Protein AF-A0AAP6SKC6-F1 (afdb_monomer_lite)

Secondary structure (DSSP, 8-state):
-HHHHHHHHHHHHHHHHHHHHHHT-------------HHHHHHHHHHHHHHHHHHHHHHHHHHHHHTHHHHTT-PPPGGGS-GGGS--TTGGGT--EEEE-SSS-EEEEETTEEEEE-TTSSSEEE--TTSPSSTTTT-EEEEEE-TTS-EEEEESS-EEEEETTEEE------

Radius of gyration: 33.11 Å; chains: 1; bounding box: 62×35×90 Å

Sequence (174 aa):
MTTLIALIYPIFEYCVSFRIQVILRPKFIINMKPKKHKKWKWLHKWAGLLVSVFMLLFCLSGIILNHRDTFSLFNIDRSCLPSSYKLKNYNYGIIRGTLPLDKDRILAYGSCGVWLTDSVFSNSYDFNAGLPTGIDRRNVRNIIKDQSGQIWCATTYDLYKFNDSVIITEVVES

Foldseek 3Di:
DVVVVVVCVVVVVVVVVVVVVVVPDPPPVPPPPPDPPVVVVVCCVVVVVVVVVVVVVVVVVVVCVVPVVVCLVPDDDLVPPPPVSDDDPCPPFQFDDWDDPDPFWIWTAAQQAIWIAGPVRPDIHDLCAAQDRHSQSRGWPDWDQDPVRWIWTDGPPAIWTDDPRHTHGPPPDD

Structure (mmCIF, N/CA/C/O backbone):
data_AF-A0AAP6SKC6-F1
#
_entry.id   AF-A0AAP6SKC6-F1
#
loop_
_atom_site.group_PDB
_atom_site.id
_atom_site.type_symbol
_atom_site.label_atom_id
_atom_site.label_alt_id
_atom_site.label_comp_id
_atom_site.label_asym_id
_atom_site.label_entity_id
_atom_site.label_seq_id
_atom_site.pdbx_PDB_ins_code
_atom_site.Cartn_x
_atom_site.Cartn_y
_atom_site.Cartn_z
_atom_site.occupancy
_atom_site.B_iso_or_equiv
_atom_site.auth_seq_id
_atom_site.auth_comp_id
_atom_site.auth_asym_id
_atom_site.auth_atom_id
_atom_site.pdbx_PDB_model_num
ATOM 1 N N . MET A 1 1 ? -30.746 15.863 -61.918 1.00 54.41 1 MET A N 1
ATOM 2 C CA . MET A 1 1 ? -29.494 15.358 -62.536 1.00 54.41 1 MET A CA 1
ATOM 3 C C . MET A 1 1 ? -28.424 16.432 -62.753 1.00 54.41 1 MET A C 1
ATOM 5 O O . MET A 1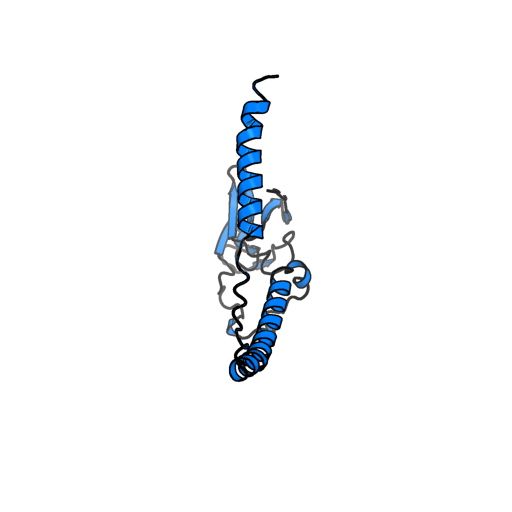 1 ? -27.263 16.072 -62.858 1.00 54.41 1 MET A O 1
ATOM 9 N N . THR A 1 2 ? -28.752 17.726 -62.775 1.00 53.84 2 THR A N 1
ATOM 10 C CA . THR A 1 2 ? -27.794 18.822 -63.030 1.00 53.84 2 THR A CA 1
ATOM 11 C C . THR A 1 2 ? -26.950 19.244 -61.818 1.00 53.84 2 THR A C 1
ATOM 13 O O . THR A 1 2 ? -25.847 19.747 -61.993 1.00 53.84 2 THR A O 1
ATOM 16 N N . THR A 1 3 ? -27.401 18.987 -60.588 1.00 53.28 3 THR A N 1
ATOM 17 C CA . THR A 1 3 ? -26.686 19.376 -59.354 1.00 53.28 3 THR A CA 1
ATOM 18 C C . THR A 1 3 ? -25.550 18.427 -58.957 1.00 53.28 3 THR A C 1
ATOM 20 O O . THR A 1 3 ? -24.603 18.854 -58.305 1.00 53.28 3 THR A O 1
ATOM 23 N N . LEU A 1 4 ? -25.589 17.160 -59.388 1.00 52.41 4 LEU A N 1
ATOM 24 C CA . LEU A 1 4 ? -24.537 16.180 -59.078 1.00 52.41 4 LEU A CA 1
ATOM 25 C C . LEU A 1 4 ? -23.256 16.412 -59.904 1.00 52.41 4 LEU A C 1
ATOM 27 O O . LEU A 1 4 ? -22.156 16.153 -59.429 1.00 52.41 4 LEU A O 1
ATOM 31 N N . ILE A 1 5 ? -23.394 16.935 -61.127 1.00 58.62 5 ILE A N 1
ATOM 32 C CA . ILE A 1 5 ? -22.270 17.197 -62.043 1.00 58.62 5 ILE A CA 1
ATOM 33 C C . ILE A 1 5 ? -21.443 18.403 -61.562 1.00 58.62 5 ILE A C 1
ATOM 35 O O . ILE A 1 5 ? -20.216 18.379 -61.647 1.00 58.62 5 ILE A O 1
ATOM 39 N N . ALA A 1 6 ? -22.091 19.415 -60.971 1.00 57.06 6 ALA A N 1
ATOM 40 C CA . ALA A 1 6 ? -21.430 20.621 -60.464 1.00 57.06 6 ALA A CA 1
ATOM 41 C C . ALA A 1 6 ? -20.517 20.370 -59.246 1.00 57.06 6 ALA A C 1
ATOM 43 O O . ALA A 1 6 ? -19.556 21.107 -59.043 1.00 57.06 6 ALA A O 1
ATOM 44 N N . LEU A 1 7 ? -20.778 19.321 -58.456 1.00 58.72 7 LEU A N 1
ATOM 45 C CA . LEU A 1 7 ? -19.955 18.972 -57.289 1.00 58.72 7 LEU A CA 1
ATOM 46 C C . LEU A 1 7 ? -18.728 18.116 -57.643 1.00 58.72 7 LEU A C 1
ATOM 48 O O . LEU A 1 7 ? -17.738 18.140 -56.916 1.00 58.72 7 LEU A O 1
ATOM 52 N N . ILE A 1 8 ? -18.764 17.380 -58.757 1.00 60.00 8 ILE A N 1
ATOM 53 C CA . ILE A 1 8 ? -17.690 16.448 -59.147 1.00 60.00 8 ILE A CA 1
ATOM 54 C C . ILE A 1 8 ? -16.647 17.130 -60.048 1.00 60.00 8 ILE A C 1
ATOM 56 O O . ILE A 1 8 ? -15.460 16.806 -59.977 1.00 60.00 8 ILE A O 1
ATOM 60 N N . TYR A 1 9 ? -17.058 18.117 -60.849 1.00 62.03 9 TYR A N 1
ATOM 61 C CA . TYR A 1 9 ? -16.176 18.839 -61.772 1.00 62.03 9 TYR A CA 1
ATOM 62 C C . TYR A 1 9 ? -14.939 19.497 -61.113 1.00 62.03 9 TYR A C 1
ATOM 64 O O . TYR A 1 9 ? -13.833 19.275 -61.613 1.00 62.03 9 TYR A O 1
ATOM 72 N N . PRO A 1 10 ? -15.043 20.214 -59.969 1.00 59.56 10 PRO A N 1
ATOM 73 C CA . PRO A 1 10 ? -13.865 20.826 -59.342 1.00 59.56 10 PRO A CA 1
ATOM 74 C C . PRO A 1 10 ? -12.892 19.791 -58.753 1.00 59.56 10 PRO A C 1
ATOM 76 O O . PRO A 1 10 ? -11.689 20.036 -58.691 1.00 59.56 10 PRO A O 1
ATOM 79 N N . ILE A 1 11 ? -13.385 18.609 -58.366 1.00 62.16 11 ILE A N 1
ATOM 80 C CA . ILE A 1 11 ? -12.558 17.510 -57.843 1.00 62.16 11 ILE A CA 1
ATOM 81 C C . ILE A 1 11 ? -11.760 16.862 -58.984 1.00 62.16 11 ILE A C 1
ATOM 83 O O . ILE A 1 11 ? -10.587 16.525 -58.814 1.00 62.16 11 ILE A O 1
ATOM 87 N N . PHE A 1 12 ? -12.368 16.731 -60.166 1.00 60.50 12 PHE A N 1
ATOM 88 C CA . PHE A 1 12 ? -11.711 16.163 -61.341 1.00 60.50 12 PHE A CA 1
ATOM 89 C C . PHE A 1 12 ? -10.598 17.077 -61.883 1.00 60.50 12 PHE A C 1
ATOM 91 O O . PHE A 1 12 ? -9.500 16.589 -62.154 1.00 60.50 12 PHE A O 1
ATOM 98 N N . GLU A 1 13 ? -10.813 18.398 -61.951 1.00 60.50 13 GLU A N 1
ATOM 99 C CA . GLU A 1 13 ? -9.753 19.351 -62.330 1.00 60.50 13 GLU A CA 1
ATOM 100 C C . GLU A 1 13 ? -8.590 19.369 -61.327 1.00 60.50 13 GLU A C 1
ATOM 102 O O . GLU A 1 13 ? -7.424 19.351 -61.735 1.00 60.50 13 GLU A O 1
ATOM 107 N N . TYR A 1 14 ? -8.879 19.316 -60.021 1.00 58.94 14 TYR A N 1
ATOM 108 C CA . TYR A 1 14 ? -7.837 19.216 -58.994 1.00 58.94 14 TYR A CA 1
ATOM 109 C C . TYR A 1 14 ? -7.018 17.925 -59.128 1.00 58.94 14 TYR A C 1
ATOM 111 O O . TYR A 1 14 ? -5.787 17.961 -59.052 1.00 58.94 14 TYR A O 1
ATOM 119 N N . CYS A 1 15 ? -7.670 16.786 -59.382 1.00 53.88 15 CYS A N 1
ATOM 120 C CA . CYS A 1 15 ? -6.984 15.508 -59.572 1.00 53.88 15 CYS A CA 1
ATOM 121 C C . CYS A 1 15 ? -6.108 15.481 -60.832 1.00 53.88 15 CYS A C 1
ATOM 123 O O . CYS A 1 15 ? -5.000 14.939 -60.786 1.00 53.88 15 CYS A O 1
ATOM 125 N N . VAL A 1 16 ? -6.561 16.064 -61.947 1.00 59.59 16 VAL A N 1
ATOM 126 C CA . VAL A 1 16 ? -5.786 16.111 -63.199 1.00 59.59 16 VAL A CA 1
ATOM 127 C C . VAL A 1 16 ? -4.598 17.071 -63.075 1.00 59.59 16 VAL A C 1
ATOM 129 O O . VAL A 1 16 ? -3.480 16.706 -63.447 1.00 59.59 16 VAL A O 1
ATOM 132 N N . SER A 1 17 ? -4.792 18.244 -62.466 1.00 57.12 17 SER A N 1
ATOM 133 C CA . SER A 1 17 ? -3.724 19.227 -62.231 1.00 57.12 17 SER A CA 1
ATOM 134 C C . SER A 1 17 ? -2.630 18.688 -61.295 1.00 57.12 17 SER A C 1
ATOM 136 O O . SER A 1 17 ? -1.434 18.800 -61.586 1.00 57.12 17 SER A O 1
ATOM 138 N N . PHE A 1 18 ? -3.017 17.978 -60.226 1.00 53.81 18 PHE A N 1
ATOM 139 C CA . PHE A 1 18 ? -2.068 17.340 -59.307 1.00 53.81 18 PHE A CA 1
ATOM 140 C C . PHE A 1 18 ? -1.252 16.229 -59.987 1.00 53.81 18 PHE A C 1
ATOM 142 O O . PHE A 1 18 ? -0.050 16.090 -59.747 1.00 53.81 18 PHE A O 1
ATOM 149 N N . ARG A 1 19 ? -1.865 15.461 -60.899 1.00 51.81 19 ARG A N 1
ATOM 150 C CA . ARG A 1 19 ? -1.170 14.397 -61.640 1.00 51.81 19 ARG A CA 1
ATOM 151 C C . ARG A 1 19 ? -0.136 14.952 -62.624 1.00 51.81 19 ARG A C 1
ATOM 153 O O . ARG A 1 19 ? 0.941 14.372 -62.752 1.00 51.81 19 ARG A O 1
ATOM 160 N N . ILE A 1 20 ? -0.419 16.086 -63.267 1.00 51.53 20 ILE A N 1
ATOM 161 C CA . ILE A 1 20 ? 0.504 16.734 -64.213 1.00 51.53 20 ILE A CA 1
ATOM 162 C C . ILE A 1 20 ? 1.726 17.317 -63.482 1.00 51.53 20 ILE A C 1
ATOM 164 O O . ILE A 1 20 ? 2.854 17.148 -63.947 1.00 51.53 20 ILE A O 1
ATOM 168 N N . GLN A 1 21 ? 1.545 17.906 -62.293 1.00 52.56 21 GLN A N 1
ATOM 169 C CA . GLN A 1 21 ? 2.666 18.413 -61.485 1.00 52.56 21 GLN A CA 1
ATOM 170 C C . GLN A 1 21 ? 3.590 17.304 -60.950 1.00 52.56 21 GLN A C 1
ATOM 172 O O . GLN A 1 21 ? 4.793 17.523 -60.803 1.00 52.56 21 GLN A O 1
ATOM 177 N N . VAL A 1 22 ? 3.065 16.104 -60.680 1.00 56.09 22 VAL A N 1
ATOM 178 C CA . VAL A 1 22 ? 3.879 14.954 -60.240 1.00 56.09 22 VAL A CA 1
ATOM 179 C C . VAL A 1 22 ? 4.682 14.348 -61.398 1.00 56.09 22 VAL A C 1
ATOM 181 O O . VAL A 1 22 ? 5.819 13.925 -61.192 1.00 56.09 22 VAL A O 1
ATOM 184 N N . ILE A 1 23 ? 4.133 14.347 -62.618 1.00 57.78 23 ILE A N 1
ATOM 185 C CA . ILE A 1 23 ? 4.792 13.799 -63.818 1.00 57.78 23 ILE A CA 1
ATOM 186 C C . ILE A 1 23 ? 5.900 14.731 -64.338 1.00 57.78 23 ILE A C 1
ATOM 188 O O . ILE A 1 23 ? 6.927 14.250 -64.814 1.00 57.78 23 ILE A O 1
ATOM 192 N N . LEU A 1 24 ? 5.738 16.051 -64.191 1.00 54.97 24 LEU A N 1
ATOM 193 C CA . LEU A 1 24 ? 6.704 17.063 -64.638 1.00 54.97 24 LEU A CA 1
ATOM 194 C C . LEU A 1 24 ? 7.672 17.537 -63.542 1.00 54.97 24 LEU A C 1
ATOM 196 O O . LEU A 1 24 ? 8.285 18.595 -63.685 1.00 54.97 24 LEU A O 1
ATOM 200 N N . ARG A 1 25 ? 7.870 16.783 -62.450 1.00 49.91 25 ARG A N 1
ATOM 201 C CA . ARG A 1 25 ? 9.004 17.084 -61.563 1.00 49.91 25 ARG A CA 1
ATOM 202 C C . ARG A 1 25 ? 10.304 16.724 -62.287 1.00 49.91 25 ARG A C 1
ATOM 204 O O . ARG A 1 25 ? 10.517 15.538 -62.557 1.00 49.91 25 ARG A O 1
ATOM 211 N N . PRO A 1 26 ? 11.217 17.680 -62.548 1.00 55.91 26 PRO A N 1
ATOM 212 C CA . PRO A 1 26 ? 12.560 17.314 -62.958 1.00 55.91 26 PRO A CA 1
ATOM 213 C C . PRO A 1 26 ? 13.133 16.418 -61.860 1.00 55.91 26 PRO A C 1
ATOM 215 O O . PRO A 1 26 ? 13.166 16.797 -60.685 1.00 55.91 26 PRO A O 1
ATOM 218 N N . LYS A 1 27 ? 13.553 15.204 -62.230 1.00 55.91 27 LYS A N 1
ATOM 219 C CA . LYS A 1 27 ? 14.368 14.354 -61.362 1.00 55.91 27 LYS A CA 1
ATOM 220 C C . LYS A 1 27 ? 15.713 15.051 -61.202 1.00 55.91 27 LYS A C 1
ATOM 222 O O . LYS A 1 27 ? 16.679 14.728 -61.885 1.00 55.91 27 LYS A O 1
ATOM 227 N N . PHE A 1 28 ? 15.766 16.035 -60.311 1.00 54.19 28 PHE A N 1
ATOM 228 C CA . PHE A 1 28 ? 17.013 16.541 -59.773 1.00 54.19 28 PHE A CA 1
ATOM 229 C C . PHE A 1 28 ? 17.596 15.385 -58.961 1.00 54.19 28 PHE A C 1
ATOM 231 O O . PHE A 1 28 ? 17.288 15.195 -57.786 1.00 54.19 28 PHE A O 1
ATOM 238 N N . ILE A 1 29 ? 18.355 14.521 -59.634 1.00 58.75 29 ILE A N 1
ATOM 239 C CA . ILE A 1 29 ? 19.149 13.485 -58.988 1.00 58.75 29 ILE A CA 1
ATOM 240 C C . ILE A 1 29 ? 20.267 14.242 -58.284 1.00 58.75 29 ILE A C 1
ATOM 242 O O . ILE A 1 29 ? 21.326 14.514 -58.845 1.00 58.75 29 ILE A O 1
ATOM 246 N N . ILE A 1 30 ? 19.997 14.648 -57.047 1.00 60.38 30 ILE A N 1
ATOM 247 C CA . ILE A 1 30 ? 21.027 15.147 -56.153 1.00 60.38 30 ILE A CA 1
ATOM 248 C C . ILE A 1 30 ? 21.943 13.946 -55.912 1.00 60.38 30 ILE A C 1
ATOM 250 O O . ILE A 1 30 ? 21.578 13.009 -55.203 1.00 60.38 30 ILE A O 1
ATOM 254 N N . ASN A 1 31 ? 23.118 13.930 -56.541 1.00 52.91 31 ASN A N 1
ATOM 255 C CA . ASN A 1 31 ? 24.135 12.915 -56.284 1.00 52.91 31 ASN A CA 1
ATOM 256 C C . ASN A 1 31 ? 24.775 13.200 -54.917 1.00 52.91 31 ASN A C 1
ATOM 258 O O . ASN A 1 31 ? 25.901 13.686 -54.808 1.00 52.91 31 ASN A O 1
ATOM 262 N N . MET A 1 32 ? 24.020 12.955 -53.847 1.00 57.12 32 MET A N 1
ATOM 263 C CA . MET A 1 32 ? 24.547 12.978 -52.493 1.00 57.12 32 MET A CA 1
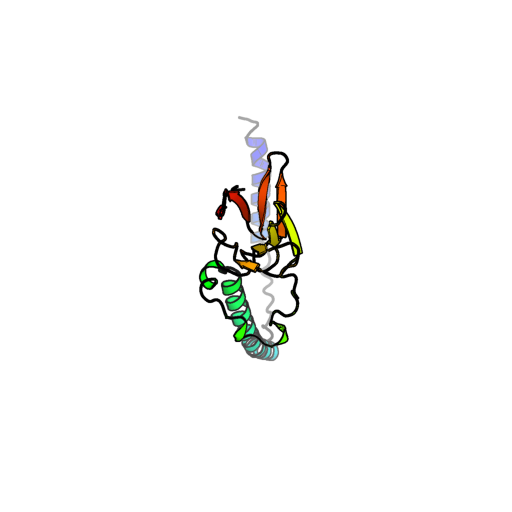ATOM 264 C C . MET A 1 32 ? 25.358 11.699 -52.306 1.00 57.12 32 MET A C 1
ATOM 266 O O . MET A 1 32 ? 24.814 10.657 -51.946 1.00 57.12 32 MET A O 1
ATOM 270 N N . LYS A 1 33 ? 26.676 11.758 -52.535 1.00 53.25 33 LYS A N 1
ATOM 271 C CA . LYS A 1 33 ? 27.573 10.701 -52.047 1.00 53.25 33 LYS A CA 1
ATOM 272 C C . LYS A 1 33 ? 27.327 10.572 -50.537 1.00 53.25 33 LYS A C 1
ATOM 274 O O . LYS A 1 33 ? 27.585 11.545 -49.821 1.00 53.25 33 LYS A O 1
ATOM 279 N N . PRO A 1 34 ? 26.829 9.433 -50.019 1.00 61.06 34 PRO A N 1
ATOM 280 C CA . PRO A 1 34 ? 26.521 9.323 -48.603 1.00 61.06 34 PRO A CA 1
ATOM 281 C C . PRO A 1 34 ? 27.821 9.503 -47.824 1.00 61.06 34 PRO A C 1
ATOM 283 O O . PRO A 1 34 ? 28.754 8.702 -47.953 1.00 61.06 34 PRO A O 1
ATOM 286 N N . LYS A 1 35 ? 27.914 10.573 -47.025 1.00 62.72 35 LYS A N 1
ATOM 287 C CA . LYS A 1 35 ? 29.046 10.753 -46.117 1.00 62.72 35 LYS A CA 1
ATOM 288 C C . LYS A 1 35 ? 29.058 9.543 -45.185 1.00 62.72 35 LYS A C 1
ATOM 290 O O . LYS A 1 35 ? 28.139 9.324 -44.399 1.00 62.72 35 LYS A O 1
ATOM 295 N N . LYS A 1 36 ? 30.087 8.698 -45.296 1.00 62.66 36 LYS A N 1
ATOM 296 C CA . LYS A 1 36 ? 30.269 7.550 -44.402 1.00 62.66 36 LYS A CA 1
ATOM 297 C C . LYS A 1 36 ? 30.627 8.084 -43.016 1.00 62.66 36 LYS A C 1
ATOM 299 O O . LYS A 1 36 ? 31.800 8.236 -42.688 1.00 62.66 36 LYS A O 1
ATOM 304 N N . HIS A 1 37 ? 29.620 8.347 -42.188 1.00 73.75 37 HIS A N 1
ATOM 305 C CA . HIS A 1 37 ? 29.786 8.754 -40.794 1.00 73.75 37 HIS A CA 1
ATOM 306 C C . HIS A 1 37 ? 30.254 7.563 -39.931 1.00 73.75 37 HIS A C 1
ATOM 308 O O . HIS A 1 37 ? 29.538 7.080 -39.057 1.00 73.75 37 HIS A O 1
ATOM 314 N N . LYS A 1 38 ? 31.465 7.044 -40.195 1.00 78.88 38 LYS A N 1
ATOM 315 C CA . LYS A 1 38 ? 32.031 5.862 -39.518 1.00 78.88 38 LYS A CA 1
ATOM 316 C C . LYS A 1 38 ? 32.097 6.041 -37.997 1.00 78.88 38 LYS A C 1
ATOM 318 O O . LYS A 1 38 ? 31.750 5.113 -37.278 1.00 78.88 38 LYS A O 1
ATOM 323 N N . LYS A 1 39 ? 32.471 7.237 -37.520 1.00 86.06 39 LYS A N 1
ATOM 324 C CA . LYS A 1 39 ? 32.511 7.565 -36.083 1.00 86.06 39 LYS A CA 1
ATOM 325 C C . LYS A 1 39 ? 31.126 7.479 -35.433 1.00 86.06 39 LYS A C 1
ATOM 327 O O . LYS A 1 39 ? 30.996 6.866 -34.385 1.00 86.06 39 LYS A O 1
ATOM 332 N N . TRP A 1 40 ? 30.090 8.002 -36.093 1.00 88.12 40 TRP A N 1
ATOM 333 C CA . TRP A 1 40 ? 28.707 7.914 -35.609 1.00 88.12 40 TRP A CA 1
ATOM 334 C C . TRP A 1 40 ? 28.190 6.481 -35.586 1.00 88.12 40 TRP A C 1
ATOM 336 O O . TRP A 1 40 ? 27.547 6.091 -34.624 1.00 88.12 40 TRP A O 1
ATOM 346 N N . LYS A 1 41 ? 28.510 5.673 -36.603 1.00 86.69 41 LYS A N 1
ATOM 347 C CA . LYS A 1 41 ? 28.156 4.246 -36.607 1.00 86.69 41 LYS A CA 1
ATOM 348 C C . LYS A 1 41 ? 28.850 3.480 -35.481 1.00 86.69 41 LYS A C 1
ATOM 350 O O . LYS A 1 41 ? 28.227 2.631 -34.858 1.00 86.69 41 LYS A O 1
ATOM 355 N N . TRP A 1 42 ? 30.121 3.781 -35.218 1.00 91.00 42 TRP A N 1
ATOM 356 C CA . TRP A 1 42 ? 30.877 3.171 -34.124 1.00 91.00 42 TRP A CA 1
ATOM 357 C C . TRP A 1 42 ? 30.320 3.584 -32.755 1.00 91.00 42 TRP A C 1
ATOM 359 O O . TRP A 1 42 ? 30.044 2.716 -31.933 1.00 91.00 42 TRP A O 1
ATOM 369 N N . LEU A 1 43 ? 30.067 4.882 -32.551 1.00 93.75 43 LEU A N 1
ATOM 370 C CA . LEU A 1 43 ? 29.453 5.401 -31.329 1.00 93.75 43 LEU A CA 1
ATOM 371 C C . LEU A 1 43 ? 28.059 4.806 -31.120 1.00 93.75 43 LEU A C 1
ATOM 373 O O . LEU A 1 43 ? 27.796 4.261 -30.060 1.00 93.75 43 LEU A O 1
ATOM 377 N N . HIS A 1 44 ? 27.191 4.843 -32.134 1.00 93.38 44 HIS A N 1
ATOM 378 C CA . HIS A 1 44 ? 25.850 4.263 -32.060 1.00 93.38 44 HIS A CA 1
ATOM 379 C C . HIS A 1 44 ? 25.894 2.765 -31.743 1.00 93.38 44 HIS A C 1
ATOM 381 O O . HIS A 1 44 ? 25.111 2.304 -30.923 1.00 93.38 44 HIS A O 1
ATOM 387 N N . LYS A 1 45 ? 26.834 2.009 -32.329 1.00 92.12 45 LYS A N 1
ATOM 388 C CA . LYS A 1 45 ? 26.983 0.576 -32.051 1.00 92.12 45 LYS A CA 1
ATOM 389 C C . LYS A 1 45 ? 27.320 0.313 -30.581 1.00 92.12 45 LYS A C 1
ATOM 391 O O . LYS A 1 45 ? 26.662 -0.509 -29.958 1.00 92.12 45 LYS A O 1
ATOM 396 N N . TRP A 1 46 ? 28.329 0.986 -30.029 1.00 96.00 46 TRP A N 1
ATOM 397 C CA . TRP A 1 46 ? 28.799 0.696 -28.669 1.00 96.00 46 TRP A CA 1
ATOM 398 C C . TRP A 1 46 ? 27.979 1.393 -27.583 1.00 96.00 4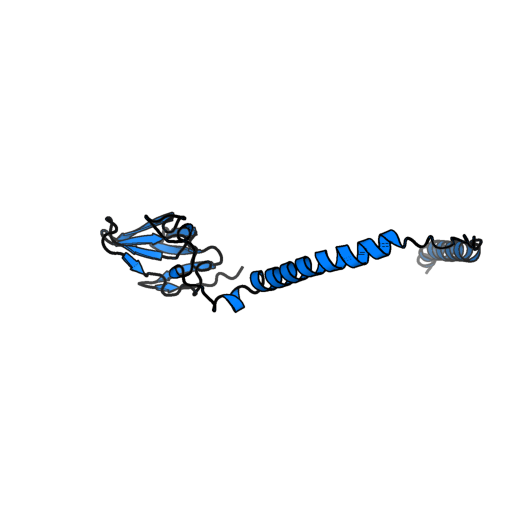6 TRP A C 1
ATOM 400 O O . TRP A 1 46 ? 27.622 0.759 -26.594 1.00 96.00 46 TRP A O 1
ATOM 410 N N . ALA A 1 47 ? 27.614 2.661 -27.783 1.00 95.00 47 ALA A N 1
ATOM 411 C CA . ALA A 1 47 ? 26.714 3.369 -26.876 1.00 95.00 47 ALA A CA 1
ATOM 412 C C . ALA A 1 47 ? 25.312 2.751 -26.906 1.00 95.00 47 ALA A C 1
ATOM 414 O O . ALA A 1 47 ? 24.715 2.550 -25.857 1.00 95.00 47 ALA A O 1
ATOM 415 N N . GLY A 1 48 ? 24.812 2.382 -28.090 1.00 94.88 48 GLY A N 1
ATOM 416 C CA . GLY A 1 48 ? 23.541 1.678 -28.236 1.00 94.88 48 GLY A CA 1
ATOM 417 C C . GLY A 1 48 ? 23.560 0.307 -27.570 1.00 94.88 48 GLY A C 1
ATOM 418 O O . GLY A 1 48 ? 22.597 -0.028 -26.897 1.00 94.88 48 GLY A O 1
ATOM 419 N N . LEU A 1 49 ? 24.662 -0.449 -27.669 1.00 95.69 49 LEU A N 1
ATOM 420 C CA . LEU A 1 49 ? 24.806 -1.718 -26.951 1.00 95.69 49 LEU A CA 1
ATOM 421 C C . LEU A 1 49 ? 24.729 -1.511 -25.432 1.00 95.69 49 LEU A C 1
ATOM 423 O O . LEU A 1 49 ? 23.934 -2.177 -24.774 1.00 95.69 49 LEU A O 1
ATOM 427 N N . LEU A 1 50 ? 25.478 -0.549 -24.884 1.00 95.94 50 LEU A N 1
ATOM 428 C CA . LEU A 1 50 ? 25.426 -0.223 -23.456 1.00 95.94 50 LEU A CA 1
ATOM 429 C C . LEU A 1 50 ? 24.012 0.197 -23.020 1.00 95.94 50 LEU A C 1
ATOM 431 O O . LEU A 1 50 ? 23.467 -0.356 -22.069 1.00 95.94 50 LEU A O 1
ATOM 435 N N . VAL A 1 51 ? 23.397 1.139 -23.741 1.00 96.44 51 VAL A N 1
ATOM 436 C CA . VAL A 1 51 ? 22.040 1.630 -23.452 1.00 96.44 51 VAL A CA 1
ATOM 437 C C . VAL A 1 51 ? 21.003 0.517 -23.598 1.00 96.44 51 VAL A C 1
ATOM 439 O O . VAL A 1 51 ? 20.071 0.463 -22.804 1.00 96.44 51 VAL A O 1
ATOM 442 N N . SER A 1 52 ? 21.166 -0.397 -24.558 1.00 96.56 52 SER A N 1
ATOM 443 C CA . SER A 1 52 ? 20.229 -1.504 -24.776 1.00 96.56 52 SER A CA 1
ATOM 444 C C . SER A 1 52 ? 20.161 -2.459 -23.588 1.00 96.56 52 SER A C 1
ATOM 446 O O . SER A 1 52 ? 19.075 -2.926 -23.263 1.00 96.56 52 SER A O 1
ATOM 448 N N . VAL A 1 53 ? 21.280 -2.689 -22.888 1.00 96.50 53 VAL A N 1
ATOM 449 C CA . VAL A 1 53 ? 21.299 -3.508 -21.667 1.00 96.50 53 VAL A CA 1
ATOM 450 C C . VAL A 1 53 ? 20.462 -2.848 -20.573 1.00 96.50 53 VAL A C 1
ATOM 452 O O . VAL A 1 53 ? 19.595 -3.496 -19.990 1.00 96.50 53 VAL A O 1
ATOM 455 N N . PHE A 1 54 ? 20.656 -1.548 -20.331 1.00 96.50 54 PHE A N 1
ATOM 456 C CA . PHE A 1 54 ? 19.839 -0.815 -19.360 1.00 96.50 54 PHE A CA 1
ATOM 457 C C . PHE A 1 54 ? 18.369 -0.762 -19.780 1.00 96.50 54 PHE A C 1
ATOM 459 O O . PHE A 1 54 ? 17.498 -1.011 -18.953 1.00 96.50 54 PHE A O 1
ATOM 466 N N . MET A 1 55 ? 18.081 -0.510 -21.058 1.00 96.62 55 MET A N 1
ATOM 467 C CA . MET A 1 55 ? 16.712 -0.517 -21.577 1.00 96.62 55 MET A CA 1
ATOM 468 C C . MET A 1 55 ? 16.033 -1.869 -21.380 1.00 96.62 55 MET A C 1
ATOM 470 O O . MET A 1 55 ? 14.887 -1.901 -20.953 1.00 96.62 55 MET A O 1
ATOM 474 N N . LEU A 1 56 ? 16.733 -2.983 -21.607 1.00 96.94 56 LEU A N 1
ATOM 475 C CA . LEU A 1 56 ? 16.183 -4.317 -21.379 1.00 96.94 56 LEU A CA 1
ATOM 476 C C . LEU A 1 56 ? 15.833 -4.533 -19.901 1.00 96.94 56 LEU A C 1
ATOM 478 O O . LEU A 1 56 ? 14.743 -5.019 -19.605 1.00 96.94 56 LEU A O 1
ATOM 482 N N . LEU A 1 57 ? 16.705 -4.118 -18.975 1.00 95.88 57 LEU A N 1
ATOM 483 C CA . LEU A 1 57 ? 16.422 -4.177 -17.536 1.00 95.88 57 LEU A CA 1
ATOM 484 C C . LEU A 1 57 ? 15.212 -3.314 -17.149 1.00 95.88 57 LEU A C 1
ATOM 486 O O . LEU A 1 57 ? 14.379 -3.759 -16.363 1.00 95.88 57 LEU A O 1
ATOM 490 N N . PHE A 1 58 ? 15.085 -2.113 -17.721 1.00 94.75 58 PHE A N 1
ATOM 491 C CA . PHE A 1 58 ? 13.930 -1.235 -17.509 1.00 94.75 58 PHE A CA 1
ATOM 492 C C . PHE A 1 58 ? 12.637 -1.804 -18.103 1.00 94.75 58 PHE A C 1
ATOM 494 O O . PHE A 1 58 ? 11.577 -1.690 -17.495 1.00 94.75 58 PHE A O 1
ATOM 501 N N . CYS A 1 59 ? 12.697 -2.447 -19.270 1.00 95.94 59 CYS A N 1
ATOM 502 C CA . CYS A 1 59 ? 11.543 -3.135 -19.841 1.00 95.94 59 CYS A CA 1
ATOM 503 C C . CYS A 1 59 ? 11.119 -4.311 -18.961 1.00 95.94 59 CYS A C 1
ATOM 505 O O . CYS A 1 59 ? 9.933 -4.466 -18.681 1.00 95.94 59 CYS A O 1
ATOM 507 N N . LEU A 1 60 ? 12.076 -5.112 -18.485 1.00 94.69 60 LEU A N 1
ATOM 508 C CA . LEU A 1 60 ? 11.788 -6.238 -17.603 1.00 94.69 60 LEU A CA 1
ATOM 509 C C . LEU A 1 60 ? 11.193 -5.764 -16.271 1.00 94.69 60 LEU A C 1
ATOM 511 O O . LEU A 1 60 ? 10.196 -6.325 -15.822 1.00 94.69 60 LEU A O 1
ATOM 515 N N . SER A 1 61 ? 11.742 -4.704 -15.671 1.00 93.25 61 SER A N 1
ATOM 516 C CA . SER A 1 61 ? 11.170 -4.120 -14.455 1.00 93.25 61 SER A CA 1
ATOM 517 C C . SER A 1 61 ? 9.772 -3.552 -14.701 1.00 93.25 61 SER A C 1
ATOM 519 O O . SER A 1 61 ? 8.885 -3.771 -13.882 1.00 93.25 61 SER A O 1
ATOM 521 N N . GLY A 1 62 ? 9.537 -2.906 -15.846 1.00 91.56 62 GLY A N 1
ATOM 522 C CA . GLY A 1 62 ? 8.220 -2.413 -16.249 1.00 91.56 62 GLY A CA 1
ATOM 523 C C . GLY A 1 62 ? 7.183 -3.529 -16.375 1.00 91.56 62 GLY A C 1
ATOM 524 O O . GLY A 1 62 ? 6.081 -3.396 -15.852 1.00 91.56 62 GLY A O 1
ATOM 525 N N . ILE A 1 63 ? 7.545 -4.657 -16.994 1.00 91.88 63 ILE A N 1
ATOM 526 C CA . ILE A 1 63 ? 6.673 -5.838 -17.084 1.00 91.88 63 ILE A CA 1
ATOM 527 C C . ILE A 1 63 ? 6.352 -6.372 -15.682 1.00 91.88 63 ILE A C 1
ATOM 529 O O . ILE A 1 63 ? 5.184 -6.615 -15.385 1.00 91.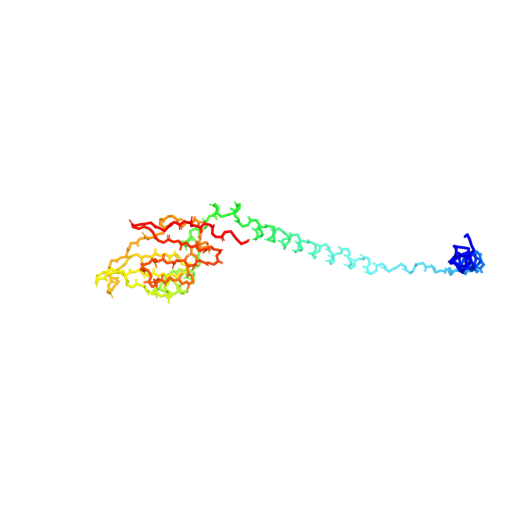88 63 ILE A O 1
ATOM 533 N N . ILE A 1 64 ? 7.359 -6.510 -14.811 1.00 90.25 64 ILE A N 1
ATOM 534 C CA . ILE A 1 64 ? 7.174 -6.997 -13.433 1.00 90.25 64 ILE A CA 1
ATOM 535 C C . ILE A 1 64 ? 6.242 -6.073 -12.638 1.00 90.25 64 ILE A C 1
ATOM 537 O O . ILE A 1 64 ? 5.334 -6.545 -11.957 1.00 90.25 64 ILE A O 1
ATOM 541 N N . LEU A 1 65 ? 6.444 -4.758 -12.740 1.00 86.62 65 LEU A N 1
ATOM 542 C CA . LEU A 1 65 ? 5.646 -3.758 -12.027 1.00 86.62 65 LEU A CA 1
ATOM 543 C C . LEU A 1 65 ? 4.208 -3.676 -12.550 1.00 86.62 65 LEU A C 1
ATOM 545 O O . LEU A 1 65 ? 3.294 -3.444 -11.763 1.00 86.62 65 LEU A O 1
ATOM 549 N N . ASN A 1 66 ? 4.004 -3.871 -13.854 1.00 88.94 66 ASN A N 1
ATOM 550 C CA . ASN A 1 66 ? 2.681 -3.819 -14.469 1.00 88.94 66 ASN A CA 1
ATOM 551 C C . ASN A 1 66 ? 1.872 -5.103 -14.222 1.00 88.94 66 ASN A C 1
ATOM 553 O O . ASN A 1 66 ? 0.677 -5.037 -13.961 1.00 88.94 66 ASN A O 1
ATOM 557 N N . HIS A 1 67 ? 2.517 -6.273 -14.226 1.00 84.75 67 HIS A N 1
ATOM 558 C CA . HIS A 1 67 ? 1.889 -7.565 -13.907 1.00 84.75 67 HIS A CA 1
ATOM 559 C C . HIS A 1 67 ? 2.011 -7.924 -12.425 1.00 84.75 67 HIS A C 1
ATOM 561 O O . HIS A 1 67 ? 2.264 -9.072 -12.053 1.00 84.75 67 HIS A O 1
ATOM 567 N N . ARG A 1 68 ? 1.822 -6.923 -11.567 1.00 81.44 68 ARG A N 1
ATOM 568 C CA . ARG A 1 68 ? 2.024 -7.018 -10.123 1.00 81.44 68 ARG A CA 1
ATOM 569 C C . ARG A 1 68 ? 1.333 -8.215 -9.479 1.00 81.44 68 ARG A C 1
ATOM 571 O O . ARG A 1 68 ? 1.916 -8.861 -8.613 1.00 81.44 68 ARG A O 1
ATOM 578 N N . ASP A 1 69 ? 0.111 -8.512 -9.899 1.00 81.31 69 ASP A N 1
ATOM 579 C CA . ASP A 1 69 ? -0.707 -9.557 -9.286 1.00 81.31 69 ASP A CA 1
ATOM 580 C C . ASP A 1 69 ? -0.093 -10.942 -9.449 1.00 81.31 69 ASP A C 1
ATOM 582 O O . ASP A 1 69 ? -0.095 -11.733 -8.508 1.00 81.31 69 ASP A O 1
ATOM 586 N N . THR A 1 70 ? 0.541 -11.207 -10.590 1.00 82.69 70 THR A N 1
ATOM 587 C CA . THR A 1 70 ? 1.260 -12.460 -10.846 1.00 82.69 70 THR A CA 1
ATOM 588 C C . THR A 1 70 ? 2.490 -12.603 -9.946 1.00 82.69 70 THR A C 1
ATOM 590 O O . THR A 1 70 ? 2.832 -13.708 -9.530 1.00 82.69 70 THR A O 1
ATOM 593 N N . PHE A 1 71 ? 3.136 -11.488 -9.595 1.00 77.81 71 PHE A N 1
ATOM 594 C CA . PHE A 1 71 ? 4.314 -11.468 -8.723 1.00 77.81 71 PHE A CA 1
ATOM 595 C C . PHE A 1 71 ? 3.977 -11.302 -7.234 1.00 77.81 71 PHE A C 1
ATOM 597 O O . PHE A 1 71 ? 4.859 -11.471 -6.394 1.00 77.81 71 PHE A O 1
ATOM 604 N N . SER A 1 72 ? 2.712 -11.042 -6.886 1.00 74.69 72 SER A N 1
ATOM 605 C CA . SER A 1 72 ? 2.248 -10.871 -5.499 1.00 74.69 72 SER A CA 1
ATOM 606 C C . SER A 1 72 ? 2.409 -12.129 -4.634 1.00 74.69 72 SER A C 1
ATOM 608 O O . SER A 1 72 ? 2.434 -12.037 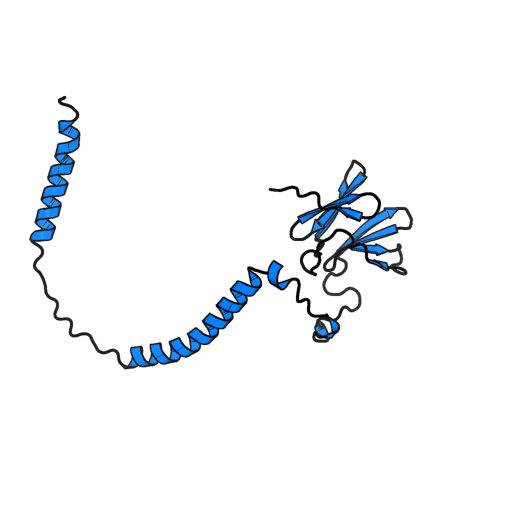-3.406 1.00 74.69 72 SER A O 1
ATOM 610 N N . LEU A 1 73 ? 2.568 -13.297 -5.266 1.00 72.38 73 LEU A N 1
ATOM 611 C CA . LEU A 1 73 ? 2.835 -14.575 -4.602 1.00 72.38 73 LEU A CA 1
ATOM 612 C C . LEU A 1 73 ? 4.244 -14.636 -3.990 1.00 72.38 73 LEU A C 1
ATOM 614 O O . LEU A 1 73 ? 4.445 -15.288 -2.967 1.00 72.38 73 LEU A O 1
ATOM 618 N N . PHE A 1 74 ? 5.216 -13.933 -4.577 1.00 74.81 74 PHE A N 1
ATOM 619 C CA . PHE A 1 74 ? 6.602 -13.921 -4.114 1.00 74.81 74 PHE A CA 1
ATOM 620 C C . PHE A 1 74 ? 6.835 -12.752 -3.149 1.00 74.81 74 PHE A C 1
ATOM 622 O O . PHE A 1 74 ? 7.512 -11.776 -3.471 1.00 74.81 74 PHE A O 1
ATOM 629 N N . ASN A 1 75 ? 6.257 -12.836 -1.948 1.00 72.94 75 ASN A N 1
ATOM 630 C CA . ASN A 1 75 ? 6.508 -11.843 -0.903 1.00 72.94 75 ASN A CA 1
ATOM 631 C C . ASN A 1 75 ? 7.871 -12.080 -0.243 1.00 72.94 75 ASN A C 1
ATOM 633 O O . ASN A 1 75 ? 8.151 -13.163 0.267 1.00 72.94 75 ASN A O 1
ATOM 637 N N . ILE A 1 76 ? 8.704 -11.041 -0.219 1.00 78.50 76 ILE A N 1
ATOM 638 C CA . ILE A 1 76 ? 9.956 -11.037 0.541 1.00 78.50 76 ILE A CA 1
ATOM 639 C C . ILE A 1 76 ? 9.617 -10.696 1.989 1.00 78.50 76 ILE A C 1
ATOM 641 O O . ILE A 1 76 ? 9.027 -9.647 2.264 1.00 78.50 76 ILE A O 1
ATOM 645 N N . ASP A 1 77 ? 10.004 -11.569 2.917 1.00 79.44 77 ASP A N 1
ATOM 646 C CA . ASP A 1 77 ? 9.849 -11.282 4.336 1.00 79.44 77 ASP A CA 1
ATOM 647 C C . ASP A 1 77 ? 10.686 -10.049 4.724 1.00 79.44 77 ASP A C 1
ATOM 649 O O . ASP A 1 77 ? 11.836 -9.874 4.312 1.00 79.44 77 ASP A O 1
ATOM 653 N N . ARG A 1 78 ? 10.107 -9.180 5.557 1.00 77.12 78 ARG A N 1
ATOM 654 C CA . ARG A 1 78 ? 10.757 -7.962 6.057 1.00 77.12 78 ARG A CA 1
ATOM 655 C C . ARG A 1 78 ? 11.991 -8.274 6.899 1.00 77.12 78 ARG A C 1
ATOM 657 O O . ARG A 1 78 ? 12.833 -7.396 7.083 1.00 77.12 78 ARG A O 1
ATOM 664 N N . SER A 1 79 ? 12.120 -9.506 7.390 1.00 81.62 79 SER A N 1
ATOM 665 C CA . SER A 1 79 ? 13.328 -9.993 8.058 1.00 81.62 79 SER A CA 1
ATOM 666 C C . SER A 1 79 ? 14.563 -9.963 7.145 1.00 81.62 79 SER A C 1
ATOM 668 O O . SER A 1 79 ? 15.658 -9.666 7.630 1.00 81.62 79 SER A O 1
ATOM 670 N N . CYS A 1 80 ? 14.377 -10.175 5.836 1.00 85.88 80 CYS A N 1
ATOM 671 C CA . CYS A 1 80 ? 15.430 -10.153 4.819 1.00 85.88 80 CYS A CA 1
ATOM 672 C C . CYS A 1 80 ? 15.791 -8.737 4.342 1.00 85.88 80 CYS A C 1
ATOM 674 O O . CYS A 1 80 ? 16.774 -8.565 3.621 1.00 85.88 80 CYS A O 1
ATOM 676 N N . LEU A 1 81 ? 15.010 -7.720 4.718 1.00 86.06 81 LEU A N 1
ATOM 677 C CA . LEU A 1 81 ? 15.254 -6.336 4.320 1.00 86.06 81 LEU A CA 1
ATOM 678 C C . LEU A 1 81 ? 16.262 -5.642 5.262 1.00 86.06 81 LEU A C 1
ATOM 680 O O . LEU A 1 81 ? 16.396 -6.023 6.433 1.00 86.06 81 LEU A O 1
ATOM 684 N N . PRO A 1 82 ? 16.962 -4.588 4.788 1.00 87.69 82 PRO A N 1
ATOM 685 C CA . PRO A 1 82 ? 17.851 -3.784 5.624 1.00 87.69 82 PRO A CA 1
ATOM 686 C C . PRO A 1 82 ? 17.149 -3.236 6.871 1.00 87.69 82 PRO A C 1
ATOM 688 O O . PRO A 1 82 ? 15.934 -3.042 6.890 1.00 87.69 82 PRO A O 1
ATOM 691 N N . SER A 1 83 ? 17.919 -2.921 7.915 1.00 84.12 83 SER A N 1
ATOM 692 C CA . SER A 1 83 ? 17.387 -2.457 9.207 1.00 84.12 83 SER A CA 1
ATOM 693 C C . SER A 1 83 ? 16.491 -1.216 9.114 1.00 84.12 83 SER A C 1
ATOM 695 O O . SER A 1 83 ? 15.593 -1.069 9.939 1.00 84.12 83 SER A O 1
ATOM 697 N N . SER A 1 84 ? 16.689 -0.366 8.104 1.00 82.44 84 SER A N 1
ATOM 698 C CA . SER A 1 84 ? 15.836 0.789 7.813 1.00 82.44 84 SER A CA 1
ATOM 699 C C . SER A 1 84 ? 14.406 0.414 7.408 1.00 82.44 84 SER A C 1
ATOM 701 O O . SER A 1 84 ? 13.502 1.204 7.618 1.00 82.44 84 SER A O 1
ATOM 703 N N . TYR A 1 85 ? 14.166 -0.789 6.886 1.00 74.69 85 TYR A N 1
ATOM 704 C CA . TYR A 1 85 ? 12.833 -1.267 6.493 1.00 74.69 85 TYR A CA 1
ATOM 705 C C . TYR A 1 85 ? 12.129 -2.058 7.602 1.00 74.69 85 TYR A C 1
ATOM 707 O O . TYR A 1 85 ? 10.999 -2.519 7.425 1.00 74.69 85 TYR A O 1
ATOM 715 N N . LYS A 1 86 ? 12.787 -2.233 8.754 1.00 81.69 86 LYS A N 1
ATOM 716 C CA . LYS A 1 86 ? 12.193 -2.912 9.904 1.00 81.69 86 LYS A CA 1
ATOM 717 C C . LYS A 1 86 ? 11.225 -1.976 10.617 1.00 81.69 86 LYS A C 1
ATOM 719 O O . LYS A 1 86 ? 11.509 -0.798 10.850 1.00 81.69 86 LYS A O 1
ATOM 724 N N . LEU A 1 87 ? 10.086 -2.538 10.999 1.00 74.75 87 LEU A N 1
ATOM 725 C CA . LEU A 1 87 ? 9.068 -1.815 11.738 1.00 74.75 87 LEU A CA 1
ATOM 726 C C . LEU A 1 87 ? 9.539 -1.583 13.174 1.00 74.75 87 LEU A C 1
ATOM 728 O O . LEU A 1 87 ? 9.844 -2.531 13.895 1.00 74.75 87 LEU A O 1
ATOM 732 N N . LYS A 1 88 ? 9.616 -0.317 13.580 1.00 77.19 88 LYS A N 1
ATOM 733 C CA . LYS A 1 88 ? 9.915 0.098 14.955 1.00 77.19 88 LYS A CA 1
ATOM 734 C C . LYS A 1 88 ? 9.000 1.259 15.312 1.00 77.19 88 LYS A C 1
ATOM 736 O O . LYS A 1 88 ? 8.909 2.210 14.540 1.00 77.19 88 LYS A O 1
ATOM 741 N N . ASN A 1 89 ? 8.341 1.186 16.468 1.00 78.12 89 ASN A N 1
ATOM 742 C CA . ASN A 1 89 ? 7.478 2.252 16.995 1.00 78.12 89 ASN A CA 1
ATOM 743 C C . ASN A 1 89 ? 6.433 2.761 15.983 1.00 78.12 89 ASN A C 1
ATOM 745 O O . ASN A 1 89 ? 6.237 3.965 15.851 1.00 78.12 89 ASN A O 1
ATOM 749 N N . TYR A 1 90 ? 5.807 1.856 15.227 1.00 77.50 90 TYR A N 1
ATOM 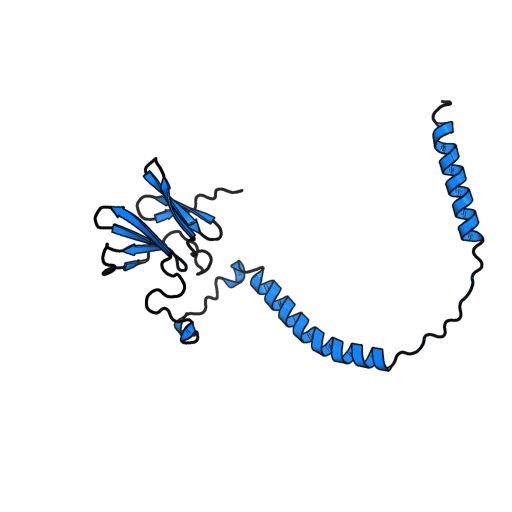750 C CA . TYR A 1 90 ? 4.780 2.204 14.235 1.00 77.50 90 TYR A CA 1
ATOM 751 C C . TYR A 1 90 ? 5.238 3.192 13.137 1.00 77.50 90 TYR A C 1
ATOM 753 O O . TYR A 1 90 ? 4.431 3.933 12.573 1.00 77.50 90 TYR A O 1
ATOM 761 N N . ASN A 1 91 ? 6.533 3.187 12.796 1.00 77.88 91 ASN A N 1
ATOM 762 C CA . ASN A 1 91 ? 7.101 3.964 11.691 1.00 77.88 91 ASN A CA 1
ATOM 763 C C . ASN A 1 91 ? 6.459 3.638 10.322 1.00 77.88 91 ASN A C 1
ATOM 765 O O . ASN A 1 91 ? 5.767 2.639 10.148 1.00 77.88 91 ASN A O 1
ATOM 769 N N . TYR A 1 92 ? 6.674 4.507 9.327 1.00 77.44 92 TYR A N 1
ATOM 770 C CA . TYR A 1 92 ? 6.172 4.336 7.948 1.00 77.44 92 TYR A CA 1
ATOM 771 C C . TYR A 1 92 ? 4.640 4.265 7.806 1.00 77.44 92 TYR A C 1
ATOM 773 O O . TYR A 1 92 ? 4.116 3.730 6.825 1.00 77.44 92 TYR A O 1
ATOM 781 N N . GLY A 1 93 ? 3.906 4.827 8.771 1.00 80.31 93 GLY A N 1
ATOM 782 C CA . GLY A 1 93 ? 2.448 4.912 8.714 1.00 80.31 93 GLY A CA 1
ATOM 783 C C . GLY A 1 93 ? 1.768 3.546 8.761 1.00 80.31 93 GLY A C 1
ATOM 784 O O . GLY A 1 93 ? 0.752 3.359 8.086 1.00 80.31 93 GLY A O 1
ATOM 785 N N . ILE A 1 94 ? 2.331 2.594 9.523 1.00 86.44 94 ILE A N 1
ATOM 786 C CA . ILE A 1 94 ? 1.651 1.326 9.850 1.00 86.44 94 ILE A CA 1
ATOM 787 C C . ILE A 1 94 ? 0.272 1.616 10.422 1.00 86.44 94 ILE A C 1
ATOM 789 O O . ILE A 1 94 ? -0.692 0.978 10.017 1.00 86.44 94 ILE A O 1
ATOM 793 N N . ILE A 1 95 ? 0.196 2.609 11.309 1.00 89.50 95 ILE A N 1
ATOM 794 C CA . ILE A 1 95 ? -1.044 3.125 11.872 1.00 89.50 95 ILE A CA 1
ATOM 795 C C . ILE A 1 95 ? -1.219 4.544 11.348 1.00 89.50 95 ILE A C 1
ATOM 797 O O . ILE A 1 95 ? -0.340 5.392 11.500 1.00 89.50 95 ILE A O 1
ATOM 801 N N . ARG A 1 96 ? -2.343 4.781 10.682 1.00 91.25 96 ARG A N 1
ATOM 802 C CA . ARG A 1 96 ? -2.750 6.087 10.156 1.00 91.25 96 ARG A CA 1
ATOM 803 C C . ARG A 1 96 ? -3.931 6.660 10.911 1.00 91.25 96 ARG A C 1
ATOM 805 O O . ARG A 1 96 ? -4.031 7.874 11.033 1.00 91.25 96 ARG A O 1
ATOM 812 N N . GLY A 1 97 ? -4.813 5.792 11.388 1.00 90.94 97 GLY A N 1
ATOM 813 C CA . GLY A 1 97 ? -6.002 6.190 12.111 1.00 90.94 97 GLY A CA 1
ATOM 814 C C . GLY A 1 97 ? -6.573 5.040 12.916 1.00 90.94 97 GLY A C 1
ATOM 815 O O . GLY A 1 97 ? -6.118 3.893 12.831 1.00 90.94 97 GLY A O 1
ATOM 816 N N . THR A 1 98 ? -7.570 5.389 13.713 1.00 93.12 98 THR A N 1
ATOM 817 C CA . THR A 1 98 ? -8.313 4.463 14.550 1.00 93.12 98 THR A CA 1
ATOM 818 C C . THR A 1 98 ? -9.808 4.733 14.423 1.00 93.12 98 THR A C 1
ATOM 820 O O . THR A 1 98 ? -10.229 5.872 14.229 1.00 93.12 98 THR A O 1
ATOM 823 N N . LEU A 1 99 ? -10.614 3.681 14.531 1.00 92.56 99 LEU A N 1
ATOM 824 C CA . LEU A 1 99 ? -12.068 3.759 14.591 1.00 92.56 99 LEU A CA 1
ATOM 825 C C . LEU A 1 99 ? -12.548 2.969 15.817 1.00 92.56 99 LEU A C 1
ATOM 827 O O . LEU A 1 99 ? -12.321 1.758 15.874 1.00 92.56 99 LEU A O 1
ATOM 831 N N . PRO A 1 100 ? -13.199 3.605 16.804 1.00 90.50 100 PRO A N 1
ATOM 832 C CA . PRO A 1 100 ? -13.795 2.877 17.917 1.00 90.50 100 PRO A CA 1
ATOM 833 C C . PRO A 1 100 ? -14.989 2.043 17.424 1.00 90.50 100 PRO A C 1
ATOM 835 O O . PRO A 1 100 ? -15.890 2.570 16.769 1.00 90.50 100 PRO A O 1
ATOM 838 N N . LEU A 1 101 ? -14.993 0.745 17.740 1.00 85.62 101 LEU A N 1
ATOM 839 C CA . LEU A 1 101 ? -16.140 -0.144 17.514 1.00 85.62 101 LEU A CA 1
ATOM 840 C C . LEU A 1 101 ? -17.089 -0.097 18.704 1.00 85.62 101 LEU A C 1
ATOM 842 O O . LEU A 1 101 ? -18.271 0.188 18.531 1.00 85.62 101 LEU A O 1
ATOM 846 N N . ASP A 1 102 ? -16.530 -0.319 19.895 1.00 82.31 102 ASP A N 1
ATOM 847 C CA . ASP A 1 102 ? -17.231 -0.365 21.179 1.00 82.31 102 ASP A CA 1
ATOM 848 C C . ASP A 1 102 ? -16.408 0.350 22.263 1.00 82.31 102 ASP A C 1
ATOM 850 O O . ASP A 1 102 ? -15.391 0.977 21.971 1.00 82.31 102 ASP A O 1
ATOM 854 N N . LYS A 1 103 ? -16.820 0.230 23.533 1.00 78.44 103 LYS A N 1
ATOM 855 C CA . LYS A 1 103 ? -16.140 0.868 24.675 1.00 78.44 103 LYS A CA 1
ATOM 856 C C . LYS A 1 103 ? -14.673 0.446 24.837 1.00 78.44 103 LYS A C 1
ATOM 858 O O . LYS A 1 103 ? -13.857 1.296 25.172 1.00 78.44 103 LYS A O 1
ATOM 863 N N . ASP A 1 104 ? -14.349 -0.812 24.532 1.00 83.94 104 ASP A N 1
ATOM 864 C CA . ASP A 1 104 ? -13.012 -1.383 24.770 1.00 83.94 104 ASP A CA 1
ATOM 865 C C . ASP A 1 104 ? -12.321 -1.891 23.496 1.00 83.94 104 ASP A C 1
ATOM 867 O O . ASP A 1 104 ? -11.205 -2.405 23.554 1.00 83.94 104 ASP A O 1
ATOM 871 N N . ARG A 1 105 ? -12.976 -1.767 22.334 1.00 86.75 105 ARG A N 1
ATOM 872 C CA . ARG A 1 105 ? -12.474 -2.288 21.057 1.00 86.75 105 ARG A CA 1
ATOM 873 C C . ARG A 1 105 ? -12.307 -1.173 20.044 1.00 86.75 105 ARG A C 1
ATOM 875 O O . ARG A 1 105 ? -13.269 -0.491 19.690 1.00 86.75 105 ARG A O 1
ATOM 882 N N . ILE A 1 106 ? -11.092 -1.042 19.533 1.00 91.75 106 ILE A N 1
ATOM 883 C CA . ILE A 1 106 ? -10.699 -0.052 18.540 1.00 91.75 106 ILE A CA 1
ATOM 884 C C . ILE A 1 106 ? -10.098 -0.779 17.340 1.00 91.75 106 ILE A C 1
ATOM 886 O O . ILE A 1 106 ? -9.240 -1.648 17.483 1.00 91.75 106 ILE A O 1
ATOM 890 N N . LEU A 1 107 ? -10.533 -0.410 16.138 1.00 92.06 107 LEU A N 1
ATOM 891 C CA . LEU A 1 107 ? -9.851 -0.791 14.910 1.00 92.06 107 LEU A CA 1
ATOM 892 C C . LEU A 1 107 ? -8.745 0.212 14.628 1.00 92.06 107 LEU A C 1
ATOM 894 O O . LEU A 1 107 ? -9.014 1.389 14.408 1.00 92.06 107 LEU A O 1
ATOM 898 N N . ALA A 1 108 ? -7.510 -0.258 14.594 1.00 92.50 108 ALA A N 1
ATOM 899 C CA . ALA A 1 108 ? -6.375 0.490 14.091 1.00 92.50 108 ALA A CA 1
ATOM 900 C C . ALA A 1 108 ? -6.127 0.112 12.635 1.00 92.50 108 ALA A C 1
ATOM 902 O O . ALA A 1 108 ? -6.158 -1.066 12.290 1.00 92.50 108 ALA A O 1
ATOM 903 N N . TYR A 1 109 ? -5.856 1.087 11.774 1.00 93.12 109 TYR A N 1
ATOM 904 C CA . TYR A 1 109 ? -5.622 0.817 10.358 1.00 93.12 109 TYR A CA 1
ATOM 905 C C . TYR A 1 109 ? -4.488 1.653 9.784 1.00 93.12 109 TYR A C 1
ATOM 907 O O . TYR A 1 109 ? -4.200 2.759 10.248 1.00 93.12 109 TYR A O 1
ATOM 915 N N . GLY A 1 110 ? -3.860 1.143 8.726 1.00 92.50 110 GLY A N 1
ATOM 916 C CA . GLY A 1 110 ? -2.858 1.887 7.975 1.00 92.50 110 GLY A CA 1
ATOM 917 C C . GLY A 1 110 ? -2.179 1.058 6.894 1.00 92.50 110 GLY A C 1
ATOM 918 O O . GLY A 1 110 ? -2.835 0.351 6.136 1.00 92.50 110 GLY A O 1
ATOM 919 N N . SER A 1 111 ? -0.861 1.197 6.749 1.00 89.75 111 SER A N 1
ATOM 920 C CA . SER A 1 111 ? -0.143 0.688 5.570 1.00 89.75 111 SER A CA 1
ATOM 921 C C . SER A 1 111 ? -0.044 -0.833 5.465 1.00 89.75 111 SER A C 1
ATOM 923 O O . SER A 1 111 ? 0.275 -1.332 4.391 1.00 89.75 111 SER A O 1
ATOM 925 N N . CYS A 1 112 ? -0.295 -1.564 6.553 1.00 87.75 112 CYS A N 1
ATOM 926 C CA . CYS A 1 112 ? -0.201 -3.028 6.582 1.00 87.75 112 CYS A CA 1
ATOM 927 C C . CYS A 1 112 ? -1.532 -3.706 6.937 1.00 87.75 112 CYS A C 1
ATOM 929 O O . CYS A 1 112 ? -1.522 -4.870 7.335 1.00 87.75 112 CYS A O 1
ATOM 931 N N . GLY A 1 113 ? -2.649 -2.992 6.789 1.00 90.75 113 GLY A N 1
ATOM 932 C CA . GLY A 1 113 ? -3.982 -3.539 6.983 1.00 90.75 113 GLY A CA 1
ATOM 933 C C . GLY A 1 113 ? -4.720 -2.954 8.175 1.00 90.75 113 GLY A C 1
ATOM 934 O O . GLY A 1 113 ? -4.588 -1.763 8.480 1.00 90.75 113 GLY A O 1
ATOM 935 N N . VAL A 1 114 ? -5.518 -3.811 8.806 1.00 92.12 114 VAL A N 1
ATOM 936 C CA . VAL A 1 114 ? -6.359 -3.502 9.962 1.00 92.12 114 VAL A CA 1
ATOM 937 C C . VAL A 1 114 ? -6.008 -4.431 11.120 1.00 92.12 114 VAL A C 1
ATOM 939 O O . VAL A 1 114 ? -5.803 -5.631 10.930 1.00 92.12 114 VAL A O 1
ATOM 942 N N . TRP A 1 115 ? -5.972 -3.873 12.325 1.00 91.19 115 TRP A N 1
ATOM 943 C CA . TRP A 1 115 ? -5.769 -4.593 13.575 1.00 91.19 115 TRP A CA 1
ATOM 944 C C . TRP A 1 115 ? -6.854 -4.226 14.570 1.00 91.19 115 TRP A C 1
ATOM 946 O O . TRP A 1 115 ? -7.289 -3.076 14.636 1.00 91.19 115 TRP A O 1
ATOM 956 N N . LEU A 1 116 ? -7.258 -5.201 15.372 1.00 90.81 116 LEU A N 1
ATOM 957 C CA . LEU A 1 116 ? -8.145 -4.978 16.502 1.00 90.81 116 LEU A CA 1
ATOM 958 C C . LEU A 1 116 ? -7.303 -4.799 17.760 1.00 90.81 116 LEU A C 1
ATOM 960 O O . LEU A 1 116 ? -6.434 -5.624 18.043 1.00 90.81 116 LEU A O 1
ATOM 964 N N . THR A 1 117 ? -7.556 -3.731 18.505 1.00 90.62 117 THR A N 1
ATOM 965 C CA . THR A 1 117 ? -6.792 -3.407 19.706 1.00 90.62 117 THR A CA 1
ATOM 966 C C . THR A 1 117 ? -7.645 -2.716 20.766 1.00 90.62 117 THR A C 1
ATOM 968 O O . THR A 1 117 ? -8.775 -2.304 20.499 1.00 90.62 117 THR A O 1
ATOM 971 N N . ASP A 1 118 ? -7.126 -2.636 21.985 1.00 88.69 118 ASP A N 1
ATOM 972 C CA . ASP A 1 118 ? -7.705 -1.877 23.088 1.00 88.69 118 ASP A CA 1
ATOM 973 C C . ASP A 1 118 ? -7.264 -0.403 23.041 1.00 88.69 118 ASP A C 1
ATOM 975 O O . ASP A 1 118 ? -6.390 -0.003 22.271 1.00 88.69 118 ASP A O 1
ATOM 979 N N . SER A 1 119 ? -7.855 0.435 23.894 1.00 82.50 119 SER A N 1
ATOM 980 C CA . SER A 1 119 ? -7.526 1.869 23.971 1.00 82.50 119 SER A CA 1
ATOM 981 C C . SER A 1 119 ? -6.069 2.168 24.328 1.00 82.50 119 SER A C 1
ATOM 983 O O . SER A 1 119 ? -5.579 3.257 24.032 1.00 82.50 119 SER A O 1
ATOM 985 N N . VAL A 1 120 ? -5.368 1.202 24.924 1.00 82.44 120 VAL A N 1
ATOM 986 C CA . VAL A 1 120 ? -3.982 1.331 25.391 1.00 82.44 120 VAL A CA 1
ATOM 987 C C . VAL A 1 120 ? -2.985 0.645 24.444 1.00 82.44 120 VAL A C 1
ATOM 989 O O . VAL A 1 120 ? -1.778 0.740 24.659 1.00 82.44 120 VAL A O 1
ATOM 992 N N . PHE A 1 121 ? -3.448 -0.008 23.370 1.00 81.44 121 PHE A N 1
ATOM 993 C CA . PHE A 1 121 ? -2.600 -0.792 22.461 1.00 81.44 121 PHE A CA 1
ATOM 994 C C . PHE A 1 121 ? -1.808 -1.923 23.150 1.00 81.44 121 PHE A C 1
ATOM 996 O O . PHE A 1 121 ? -0.728 -2.310 22.699 1.00 81.44 121 PHE A O 1
ATOM 1003 N N . SER A 1 122 ? -2.331 -2.464 24.253 1.00 81.44 122 SER A N 1
ATOM 1004 C CA . SER A 1 122 ? -1.708 -3.556 25.003 1.00 81.44 122 SER A CA 1
ATOM 1005 C C . SER A 1 122 ? -1.860 -4.900 24.290 1.00 81.44 122 SER A C 1
ATOM 1007 O O . SER A 1 122 ? -0.914 -5.684 24.232 1.00 81.44 122 SER A O 1
ATOM 1009 N N . ASN A 1 123 ? -3.030 -5.138 23.691 1.00 81.12 123 ASN A N 1
ATOM 1010 C CA . ASN A 1 123 ? -3.333 -6.343 22.933 1.00 81.12 123 ASN A CA 1
ATOM 1011 C C . ASN A 1 123 ? -3.688 -5.941 21.505 1.00 81.12 123 ASN A C 1
ATOM 1013 O O . ASN A 1 123 ? -4.598 -5.141 21.295 1.00 81.12 123 ASN A O 1
ATOM 1017 N N . SER A 1 124 ? -2.973 -6.483 20.518 1.00 81.94 124 SER A N 1
ATOM 1018 C CA . SER A 1 124 ? -3.267 -6.253 19.101 1.00 81.94 124 SER A CA 1
ATOM 1019 C C . SER A 1 124 ? -3.410 -7.581 18.370 1.00 81.94 124 SER A C 1
ATOM 1021 O O . SER A 1 124 ? -2.576 -8.476 18.508 1.00 81.94 124 SER A O 1
ATOM 1023 N N . TYR A 1 125 ? -4.487 -7.706 17.603 1.00 87.44 125 TYR A N 1
ATOM 1024 C CA . TYR A 1 125 ? -4.815 -8.897 16.829 1.00 87.44 125 TYR A CA 1
ATOM 1025 C C . TYR A 1 125 ? -4.931 -8.536 15.353 1.00 87.44 125 TYR A C 1
ATOM 1027 O O . TYR A 1 125 ? -5.442 -7.469 15.005 1.00 87.44 125 TYR A O 1
ATOM 1035 N N . ASP A 1 126 ? -4.457 -9.426 14.481 1.00 88.06 126 ASP A N 1
ATOM 1036 C CA . ASP A 1 126 ? -4.610 -9.264 13.037 1.00 88.06 126 ASP A CA 1
ATOM 1037 C C . ASP A 1 126 ? -6.094 -9.310 12.657 1.00 88.06 126 ASP A C 1
ATOM 1039 O O . ASP A 1 126 ? -6.792 -10.269 12.982 1.00 88.06 126 ASP A O 1
ATOM 1043 N N . PHE A 1 127 ? -6.576 -8.272 11.974 1.00 89.12 127 PHE A N 1
ATOM 1044 C CA . PHE A 1 127 ? -7.966 -8.157 11.534 1.00 89.12 127 PHE A CA 1
ATOM 1045 C C . PHE A 1 127 ? -8.040 -7.980 10.008 1.00 89.12 127 PHE A C 1
ATOM 1047 O O . PHE A 1 127 ? -8.839 -7.226 9.464 1.00 89.12 127 PHE A O 1
ATOM 1054 N N . ASN A 1 128 ? -7.165 -8.683 9.289 1.00 89.19 128 ASN A N 1
ATOM 1055 C CA . ASN A 1 128 ? -7.078 -8.630 7.829 1.00 89.19 128 ASN A CA 1
ATOM 1056 C C . ASN A 1 128 ? -7.876 -9.738 7.125 1.00 89.19 128 ASN A C 1
ATOM 1058 O O . ASN A 1 128 ? -7.742 -9.917 5.913 1.00 89.19 128 ASN A O 1
ATOM 1062 N N . ALA A 1 129 ? -8.682 -10.505 7.866 1.00 86.25 129 ALA A N 1
ATOM 1063 C CA . ALA A 1 129 ? -9.519 -11.552 7.298 1.00 86.25 129 ALA A CA 1
ATOM 1064 C C . ALA A 1 129 ? -10.490 -10.958 6.263 1.00 86.25 129 ALA A C 1
ATOM 1066 O O . ALA A 1 129 ? -11.257 -10.045 6.570 1.00 86.25 129 ALA A O 1
ATOM 1067 N N . GLY A 1 130 ? -10.418 -11.485 5.037 1.00 84.19 130 GLY A N 1
ATOM 1068 C CA . GLY A 1 130 ? -11.205 -11.055 3.880 1.00 84.19 130 GLY A CA 1
ATOM 1069 C C . GLY A 1 130 ? -10.562 -9.962 3.012 1.00 84.19 130 GLY A C 1
ATOM 1070 O O . GLY A 1 130 ? -10.981 -9.778 1.873 1.00 84.19 130 GLY A O 1
ATOM 1071 N N . LEU A 1 131 ? -9.464 -9.337 3.460 1.00 87.19 131 LEU A N 1
ATOM 1072 C CA . LEU A 1 131 ? -8.608 -8.542 2.577 1.00 87.19 131 LEU A CA 1
ATOM 1073 C C . LEU A 1 131 ? -7.667 -9.452 1.764 1.00 87.19 131 LEU A C 1
ATOM 1075 O O . LEU A 1 131 ? -7.089 -10.400 2.317 1.00 87.19 131 LEU A O 1
ATOM 1079 N N . PRO A 1 132 ? -7.429 -9.146 0.476 1.00 84.88 132 PRO A N 1
ATOM 1080 C CA . PRO A 1 132 ? -6.485 -9.896 -0.345 1.00 84.88 132 PRO A CA 1
ATOM 1081 C C . PRO A 1 132 ? -5.070 -9.881 0.253 1.00 84.88 132 PRO A C 1
ATOM 1083 O O . PRO A 1 132 ? -4.668 -8.992 1.014 1.00 84.88 132 PRO A O 1
ATOM 1086 N N . THR A 1 133 ? -4.294 -10.909 -0.073 1.00 80.69 133 THR A N 1
ATOM 1087 C CA . THR A 1 133 ? -2.884 -11.005 0.312 1.00 80.69 133 THR A CA 1
ATOM 1088 C C . THR A 1 133 ? -2.041 -9.990 -0.462 1.00 80.69 133 THR A C 1
ATOM 1090 O O . THR A 1 133 ? -2.321 -9.706 -1.623 1.00 80.69 133 THR A O 1
ATOM 1093 N N . GLY A 1 134 ? -0.991 -9.466 0.173 1.00 79.25 134 GLY A N 1
ATOM 1094 C CA . GLY A 1 134 ? -0.121 -8.430 -0.393 1.00 79.25 134 GLY A CA 1
ATOM 1095 C C . GLY A 1 134 ? -0.155 -7.145 0.435 1.00 79.25 134 GLY A C 1
ATOM 1096 O O . GLY A 1 134 ? -1.216 -6.661 0.829 1.00 79.25 134 GLY A O 1
ATOM 1097 N N . ILE A 1 135 ? 1.025 -6.596 0.736 1.00 77.62 135 ILE A N 1
ATOM 1098 C CA . ILE A 1 135 ? 1.182 -5.403 1.596 1.00 77.62 135 ILE A CA 1
ATOM 1099 C C . ILE A 1 135 ? 0.455 -4.190 1.008 1.00 77.62 135 ILE A C 1
ATOM 1101 O O . ILE A 1 135 ? -0.096 -3.357 1.716 1.00 77.62 135 ILE A O 1
ATOM 1105 N N . ASP A 1 136 ? 0.450 -4.094 -0.305 1.00 80.88 136 ASP A N 1
ATOM 1106 C CA . ASP A 1 136 ? -0.102 -2.991 -1.065 1.00 80.88 136 ASP A CA 1
ATOM 1107 C C . ASP A 1 136 ? -1.616 -3.003 -1.183 1.00 80.88 136 ASP A C 1
ATOM 1109 O O . ASP A 1 136 ? -2.240 -1.945 -1.122 1.00 80.88 136 ASP A O 1
ATOM 1113 N N . ARG A 1 137 ? -2.208 -4.194 -1.296 1.00 84.81 137 ARG A N 1
ATOM 1114 C CA . ARG A 1 137 ? -3.661 -4.350 -1.300 1.00 84.81 137 ARG A CA 1
ATOM 1115 C C . ARG A 1 137 ? -4.242 -4.133 0.096 1.00 84.81 137 ARG A C 1
ATOM 1117 O O . ARG A 1 137 ? -5.371 -3.676 0.228 1.00 84.81 137 ARG A O 1
ATOM 1124 N N . ARG A 1 138 ? -3.429 -4.345 1.137 1.00 89.00 138 ARG A N 1
ATOM 1125 C CA . ARG A 1 138 ? -3.732 -4.029 2.543 1.00 89.00 138 ARG A CA 1
ATOM 1126 C C . ARG A 1 138 ? -3.350 -2.605 2.951 1.00 89.00 138 ARG A C 1
ATOM 1128 O O . ARG A 1 138 ? -3.328 -2.283 4.133 1.00 89.00 138 ARG A O 1
ATOM 1135 N N . ASN A 1 139 ? -3.058 -1.723 2.001 1.00 91.44 139 ASN A N 1
ATOM 1136 C CA . ASN A 1 139 ? -2.757 -0.332 2.305 1.00 91.44 139 ASN A CA 1
ATOM 1137 C C . ASN A 1 139 ? -4.051 0.451 2.590 1.00 91.44 139 ASN A C 1
ATOM 1139 O O . ASN A 1 139 ? -4.612 1.092 1.701 1.00 91.44 139 ASN A O 1
ATOM 1143 N N . VAL A 1 140 ? -4.527 0.408 3.835 1.00 93.31 140 VAL A N 1
ATOM 1144 C CA . VAL A 1 140 ? -5.786 1.040 4.247 1.00 93.31 140 VAL A CA 1
ATOM 1145 C C . VAL A 1 140 ? -5.606 2.550 4.351 1.00 93.31 140 VAL A C 1
ATOM 1147 O O . VAL A 1 140 ? -4.764 3.063 5.098 1.00 93.31 140 VAL A O 1
ATOM 1150 N N . ARG A 1 141 ? -6.386 3.281 3.557 1.00 92.88 141 ARG A N 1
ATOM 1151 C CA . ARG A 1 141 ? -6.353 4.743 3.475 1.00 92.88 141 ARG A CA 1
ATOM 1152 C C . ARG A 1 141 ? -7.269 5.360 4.514 1.00 92.88 141 ARG A C 1
ATOM 1154 O O . ARG A 1 141 ? -6.859 6.317 5.165 1.00 92.88 141 ARG A O 1
ATOM 1161 N N . ASN A 1 142 ? -8.468 4.807 4.670 1.00 93.12 142 ASN A N 1
ATOM 1162 C CA . ASN A 1 142 ? -9.423 5.271 5.661 1.00 93.12 142 ASN A CA 1
ATOM 1163 C C . ASN A 1 142 ? -10.423 4.176 6.040 1.00 93.12 142 ASN A C 1
ATOM 1165 O O . ASN A 1 142 ? -10.763 3.342 5.202 1.00 93.12 142 ASN A O 1
ATOM 1169 N N . ILE A 1 143 ? -10.924 4.229 7.273 1.00 93.62 143 ILE A N 1
ATOM 1170 C CA . ILE A 1 143 ? -12.078 3.446 7.711 1.00 93.62 143 ILE A CA 1
ATOM 1171 C C . ILE A 1 143 ? -13.072 4.405 8.351 1.00 93.62 143 ILE A C 1
ATOM 1173 O O . ILE A 1 143 ? -12.702 5.187 9.224 1.00 93.62 143 ILE A O 1
ATOM 1177 N N . ILE A 1 144 ? -14.325 4.352 7.912 1.00 93.00 144 ILE A N 1
ATOM 1178 C CA . ILE A 1 144 ? -15.390 5.217 8.420 1.00 93.00 144 ILE A CA 1
ATOM 1179 C C . ILE A 1 144 ? -16.605 4.392 8.820 1.00 93.00 144 ILE A C 1
ATOM 1181 O O . ILE A 1 144 ? -16.878 3.347 8.234 1.00 93.00 144 ILE A O 1
ATOM 1185 N N . LYS A 1 145 ? -17.352 4.894 9.802 1.00 92.19 145 LYS A N 1
ATOM 1186 C CA . LYS A 1 145 ? -18.688 4.405 10.133 1.00 92.19 145 LYS A CA 1
ATOM 1187 C C . LYS A 1 145 ? -19.706 5.366 9.531 1.00 92.19 145 LYS A C 1
ATOM 1189 O O . LYS A 1 145 ? -19.611 6.571 9.760 1.00 92.19 145 LYS A O 1
ATOM 1194 N N . ASP A 1 146 ? -20.632 4.851 8.734 1.00 90.50 146 ASP A N 1
ATOM 1195 C CA . ASP A 1 146 ? -21.695 5.659 8.146 1.00 90.50 146 ASP A CA 1
ATOM 1196 C C . ASP A 1 146 ? -22.818 5.957 9.157 1.00 90.50 146 ASP A C 1
ATOM 1198 O O . ASP A 1 146 ? -22.825 5.468 10.290 1.00 90.50 146 ASP A O 1
ATOM 1202 N N . GLN A 1 147 ? -23.790 6.770 8.739 1.00 89.88 147 GLN A N 1
ATOM 1203 C CA . GLN A 1 147 ? -24.935 7.150 9.574 1.00 89.88 147 GLN A CA 1
ATOM 1204 C C . GLN A 1 147 ? -25.870 5.973 9.896 1.00 89.88 147 GLN A C 1
ATOM 1206 O O . GLN A 1 147 ? -26.576 6.016 10.899 1.00 89.88 147 GLN A O 1
ATOM 1211 N N . SER A 1 148 ? -25.870 4.925 9.067 1.00 87.56 148 SER A N 1
ATOM 1212 C CA . SER A 1 148 ? -26.628 3.692 9.305 1.00 87.56 148 SER A CA 1
ATOM 1213 C C . SER A 1 148 ? -25.909 2.723 10.253 1.00 87.56 148 SER A C 1
ATOM 1215 O O . SER A 1 148 ? -26.480 1.716 10.662 1.00 87.56 148 SER A O 1
ATOM 1217 N N . GLY A 1 149 ? -24.668 3.037 10.631 1.00 86.56 149 GLY A N 1
ATOM 1218 C CA . GLY A 1 149 ? -23.831 2.233 11.508 1.00 86.56 149 GLY A CA 1
ATOM 1219 C C . GLY A 1 149 ? -22.957 1.205 10.789 1.00 86.56 149 GLY A C 1
ATOM 1220 O O . GLY A 1 149 ? -22.231 0.484 11.473 1.00 86.56 149 GLY A O 1
ATOM 1221 N N . GLN A 1 150 ? -22.973 1.154 9.453 1.00 89.31 150 GLN A N 1
ATOM 1222 C CA . GLN A 1 150 ? -22.113 0.262 8.673 1.00 89.31 150 GLN A CA 1
ATOM 1223 C C . GLN A 1 150 ? -20.691 0.818 8.614 1.00 89.31 150 GLN A C 1
ATOM 1225 O O . GLN A 1 150 ? -20.480 2.031 8.554 1.00 89.31 150 GLN A O 1
ATOM 1230 N N . ILE A 1 151 ? -19.704 -0.075 8.629 1.00 91.50 151 ILE A N 1
ATOM 1231 C CA . ILE A 1 151 ? -18.291 0.299 8.581 1.00 91.50 151 ILE A CA 1
ATOM 1232 C C . ILE A 1 151 ? -17.746 0.016 7.184 1.00 91.50 151 ILE A C 1
ATOM 1234 O O . ILE A 1 151 ? -17.877 -1.089 6.659 1.00 91.50 151 ILE A O 1
ATOM 1238 N N . TRP A 1 152 ? -17.100 1.025 6.612 1.00 92.19 152 TRP A N 1
ATOM 1239 C CA . TRP A 1 152 ? -16.503 1.003 5.286 1.00 92.19 152 TRP A CA 1
ATOM 1240 C C . TRP A 1 152 ? -14.994 1.159 5.403 1.00 92.19 152 TRP A C 1
ATOM 1242 O O . TRP A 1 152 ? -14.511 2.052 6.098 1.00 92.19 152 TRP A O 1
ATOM 1252 N N . CYS A 1 153 ? -14.248 0.306 4.712 1.00 92.44 153 CYS A N 1
ATOM 1253 C CA . CYS A 1 153 ? -12.792 0.281 4.697 1.00 92.44 153 CYS A CA 1
ATOM 1254 C C . CYS A 1 153 ? -12.293 0.522 3.272 1.00 92.44 153 CYS A C 1
ATOM 1256 O O . CYS A 1 153 ? -12.479 -0.314 2.395 1.00 92.44 153 CYS A O 1
ATOM 1258 N N . ALA A 1 154 ? -11.631 1.652 3.040 1.00 92.44 154 ALA A N 1
ATOM 1259 C CA . ALA A 1 154 ? -11.051 1.990 1.746 1.00 92.44 154 ALA A CA 1
ATOM 1260 C C . ALA A 1 154 ? -9.554 1.663 1.733 1.00 92.44 154 ALA A C 1
ATOM 1262 O O . ALA A 1 154 ? -8.777 2.237 2.509 1.00 92.44 154 ALA A O 1
ATOM 1263 N N . THR A 1 155 ? -9.130 0.768 0.841 1.00 91.69 155 THR A N 1
ATOM 1264 C CA . THR A 1 155 ? -7.708 0.535 0.555 1.00 91.69 155 THR A CA 1
ATOM 1265 C C . THR A 1 155 ? -7.254 1.398 -0.621 1.00 91.69 155 THR A C 1
ATOM 1267 O O . THR A 1 155 ? -7.986 2.256 -1.110 1.00 91.69 155 THR A O 1
ATOM 1270 N N . THR A 1 156 ? -6.001 1.245 -1.053 1.00 89.31 156 THR A N 1
ATOM 1271 C CA . THR A 1 156 ? -5.505 1.918 -2.263 1.00 89.31 156 THR A CA 1
ATOM 1272 C C . THR A 1 156 ? -6.257 1.504 -3.528 1.00 89.31 156 THR A C 1
ATOM 1274 O O . THR A 1 156 ? -6.326 2.314 -4.447 1.00 89.31 156 THR A O 1
ATOM 1277 N N . TYR A 1 157 ? -6.784 0.280 -3.577 1.00 86.31 157 TYR A N 1
ATOM 1278 C CA . TYR A 1 157 ? -7.344 -0.299 -4.799 1.00 86.31 157 TYR A CA 1
ATOM 1279 C C . TYR A 1 157 ? -8.850 -0.502 -4.731 1.00 86.31 157 TYR A C 1
ATOM 1281 O O . TYR A 1 157 ? -9.530 -0.195 -5.702 1.00 86.31 157 TYR A O 1
ATOM 1289 N N . ASP A 1 158 ? -9.366 -0.958 -3.590 1.00 89.12 158 ASP A N 1
ATOM 1290 C CA . ASP A 1 158 ? -10.761 -1.372 -3.483 1.00 89.12 158 ASP A CA 1
ATOM 1291 C C . ASP A 1 158 ? -11.425 -0.797 -2.228 1.00 89.12 158 ASP A C 1
ATOM 1293 O O . ASP A 1 158 ? -10.771 -0.394 -1.254 1.00 89.12 158 ASP A O 1
ATOM 1297 N N . LEU A 1 159 ? -12.754 -0.792 -2.253 1.00 90.75 159 LEU A N 1
ATOM 1298 C CA . LEU A 1 159 ? -13.600 -0.481 -1.113 1.00 90.75 159 LEU A CA 1
ATOM 1299 C C . LEU A 1 159 ? -14.166 -1.779 -0.539 1.00 90.75 159 LEU A C 1
ATOM 1301 O O . LEU A 1 159 ? -14.643 -2.643 -1.268 1.00 90.75 159 LEU A O 1
ATOM 1305 N N . TYR A 1 160 ? -14.128 -1.894 0.780 1.00 90.25 160 TYR A N 1
ATOM 1306 C CA . TYR A 1 160 ? -14.608 -3.053 1.510 1.00 90.25 160 TYR A CA 1
ATOM 1307 C C . TYR A 1 160 ? -15.656 -2.625 2.520 1.00 90.25 160 TYR A C 1
ATOM 1309 O O . TYR A 1 160 ? -15.601 -1.526 3.083 1.00 90.25 160 TYR A O 1
ATOM 1317 N N . LYS A 1 161 ? -16.579 -3.533 2.795 1.00 90.06 161 LYS A N 1
ATOM 1318 C CA . LYS A 1 161 ? -17.606 -3.366 3.809 1.00 90.06 161 LYS A CA 1
ATOM 1319 C C . LYS A 1 161 ? -17.333 -4.326 4.953 1.00 90.06 161 LYS A C 1
ATOM 1321 O O . LYS A 1 161 ? -16.903 -5.455 4.754 1.00 90.06 161 LYS A O 1
ATOM 1326 N N . PHE A 1 162 ? -17.546 -3.876 6.174 1.00 87.31 162 PHE A N 1
ATOM 1327 C CA . PHE A 1 162 ? -17.402 -4.717 7.352 1.00 87.31 162 PHE A CA 1
ATOM 1328 C C . PHE A 1 162 ? -18.702 -5.480 7.616 1.00 87.31 162 PHE A C 1
ATOM 1330 O O . PHE A 1 162 ? -19.777 -4.881 7.584 1.00 87.31 162 PHE A O 1
ATOM 1337 N N . ASN A 1 163 ? -18.604 -6.770 7.937 1.00 81.19 163 ASN A N 1
ATOM 1338 C CA . ASN A 1 163 ? -19.742 -7.577 8.366 1.00 81.19 163 ASN A CA 1
ATOM 1339 C C . ASN A 1 163 ? -19.367 -8.423 9.588 1.00 81.19 163 ASN A C 1
ATOM 1341 O O . ASN A 1 163 ? -18.506 -9.291 9.469 1.00 81.19 163 ASN A O 1
ATOM 1345 N N . ASP A 1 164 ? -19.973 -8.124 10.744 1.00 66.69 164 ASP A N 1
ATOM 1346 C CA . ASP A 1 164 ? -20.013 -8.904 11.995 1.00 66.69 164 ASP A CA 1
ATOM 1347 C C . ASP A 1 164 ? -18.837 -9.865 12.259 1.00 66.69 164 ASP A C 1
ATOM 1349 O O . ASP A 1 164 ? -19.060 -11.005 12.661 1.00 66.69 164 ASP A O 1
ATOM 1353 N N . SER A 1 165 ? -17.591 -9.392 12.068 1.00 67.81 165 SER A N 1
ATOM 1354 C CA . SER A 1 165 ? -16.274 -10.025 12.347 1.00 67.81 165 SER A CA 1
ATOM 1355 C C . SER A 1 165 ? -15.335 -10.194 11.141 1.00 67.81 165 SER A C 1
ATOM 1357 O O . SER A 1 165 ? -14.186 -10.579 11.347 1.00 67.81 165 SER A O 1
ATOM 1359 N N . VAL A 1 166 ? -15.752 -9.893 9.908 1.00 72.81 166 VAL A N 1
ATOM 1360 C CA . VAL A 1 166 ? -14.903 -10.030 8.707 1.00 72.81 166 VAL A CA 1
ATOM 1361 C C . VAL A 1 166 ? -15.036 -8.806 7.797 1.00 72.81 166 VAL A C 1
ATOM 1363 O O . VAL A 1 166 ? -16.106 -8.206 7.684 1.00 72.81 166 VAL A O 1
ATOM 1366 N N . ILE A 1 167 ? -13.940 -8.427 7.136 1.00 77.00 167 ILE A N 1
ATOM 1367 C CA . ILE A 1 167 ? -13.949 -7.410 6.082 1.00 77.00 167 ILE A CA 1
ATOM 1368 C C . ILE A 1 167 ? -14.323 -8.111 4.775 1.00 77.00 167 ILE A C 1
ATOM 1370 O O . ILE A 1 167 ? -13.567 -8.943 4.289 1.00 77.00 167 ILE A O 1
ATOM 1374 N N . ILE A 1 168 ? -15.483 -7.803 4.205 1.00 76.56 168 ILE A N 1
ATOM 1375 C CA . ILE A 1 168 ? -15.949 -8.396 2.949 1.00 76.56 168 ILE A CA 1
ATOM 1376 C C . ILE A 1 168 ? -15.734 -7.441 1.774 1.00 76.56 168 ILE A C 1
ATOM 1378 O O . ILE A 1 168 ? -15.933 -6.228 1.872 1.00 76.56 168 ILE A O 1
ATOM 1382 N N . THR A 1 169 ? -15.337 -8.006 0.639 1.00 72.44 169 THR A N 1
ATOM 1383 C CA . THR A 1 169 ? -15.269 -7.286 -0.633 1.00 72.44 169 THR A CA 1
ATOM 1384 C C . THR A 1 169 ? -16.673 -7.199 -1.223 1.00 72.44 169 THR A C 1
ATOM 1386 O O . THR A 1 169 ? -17.168 -8.176 -1.779 1.00 72.44 169 THR A O 1
ATOM 1389 N N . GLU A 1 170 ? -17.322 -6.040 -1.126 1.00 63.03 170 GLU A N 1
ATOM 1390 C CA . GLU A 1 170 ? -18.392 -5.695 -2.064 1.00 63.03 170 GLU A CA 1
ATOM 1391 C C . GLU A 1 170 ? -17.722 -4.950 -3.220 1.00 63.03 170 GLU A C 1
ATOM 1393 O O . GLU A 1 170 ? -17.299 -3.805 -3.071 1.00 63.03 170 GLU A O 1
ATOM 1398 N N . VAL A 1 171 ? -17.548 -5.637 -4.354 1.00 58.28 171 VAL A N 1
ATOM 1399 C CA . VAL A 1 171 ? -17.013 -5.045 -5.585 1.00 58.28 171 VAL A CA 1
ATOM 1400 C C . VAL A 1 171 ? -18.029 -4.015 -6.071 1.00 58.28 171 VAL A C 1
ATOM 1402 O O . VAL A 1 171 ? -18.974 -4.344 -6.783 1.00 58.28 171 VAL A O 1
ATOM 1405 N N . VAL A 1 172 ? -17.865 -2.760 -5.660 1.00 55.44 172 VAL A N 1
ATOM 1406 C CA . VAL A 1 172 ? -18.463 -1.637 -6.383 1.00 55.44 172 VAL A CA 1
ATOM 1407 C C . VAL A 1 172 ? -17.608 -1.461 -7.635 1.00 55.44 172 VAL A C 1
ATOM 1409 O O . VAL A 1 172 ? -16.654 -0.688 -7.653 1.00 55.44 172 VAL A O 1
ATOM 1412 N N . GLU A 1 173 ? -17.891 -2.296 -8.634 1.00 42.38 173 GLU A N 1
ATOM 1413 C CA . GLU A 1 173 ? -17.331 -2.211 -9.981 1.00 42.38 173 GLU A CA 1
ATOM 1414 C C . GLU A 1 173 ? -17.690 -0.829 -10.544 1.00 42.38 173 GLU A C 1
ATOM 1416 O O . GLU A 1 173 ? -18.868 -0.467 -10.624 1.00 42.38 173 GLU A O 1
ATOM 1421 N N . SER A 1 174 ? -16.669 -0.034 -10.861 1.00 38.03 174 SER A N 1
ATOM 1422 C CA . SER A 1 174 ? -16.793 1.223 -11.604 1.00 38.03 174 SER A CA 1
ATOM 1423 C C . SER A 1 174 ? -16.500 0.996 -13.075 1.00 38.03 174 SER A C 1
ATOM 1425 O O . SER A 1 174 ? -15.430 0.393 -13.329 1.00 38.03 174 SER A O 1
#

pLDDT: mean 79.42, std 14.46, range [38.03, 96.94]